Protein AF-0000000066577238 (afdb_homodimer)

Radius of gyration: 17.54 Å; Cα contacts (8 Å, |Δi|>4): 193; chains: 2; bounding box: 34×51×34 Å

Organism: Shigella dysenteriae serotype 1 (strain Sd197) (NCBI:txid300267)

pLDDT: mean 91.65, std 9.96, range [45.59, 98.12]

Secondary structure (DSSP, 8-state):
-HHHHHHHHHHHHHHHHHT--HHHHHHHHTT--HHHHHHHHTS-HHHHHHHHHH----HHHHHHHHHHHTS-GGGGSPPTTTS----/-HHHHHHHHHHHHHHHHHT--HHHHHHHHTT--HHHHHHHHTS-HHHHHHHHHH----HHHHHHHHHHHTS-GGGGSPPTTTS----

Sequence (174 aa):
MIDLENQEREIINLMLSQRISWLAAVRIRHKLSLAEVSKMLGISINSLKQIEKTERFSSNIKSKMAEIYGCPPELLICPSWMTAEHKMIDLENQEREIINLMLSQRISWLAAVRIRHKLSLAEVSKMLGISINSLKQIEKTERFSSNIKSKMAEIYGCPPELLICPSWMTAEHK

Structure (mmCIF, N/CA/C/O backbone):
data_AF-0000000066577238-model_v1
#
loop_
_entity.id
_entity.type
_entity.pdbx_description
1 polymer 'HTH cro/C1-type domain-containing protein'
#
loop_
_atom_site.group_PDB
_atom_site.id
_atom_site.type_symbol
_atom_site.label_atom_id
_atom_site.label_alt_id
_atom_site.label_comp_id
_atom_site.label_asym_id
_atom_site.label_entity_id
_atom_site.label_seq_id
_atom_site.pdbx_PDB_ins_code
_atom_site.Cartn_x
_atom_site.Cartn_y
_atom_site.Cartn_z
_atom_site.occupancy
_atom_site.B_iso_or_equiv
_atom_site.auth_seq_id
_atom_site.auth_comp_id
_atom_site.auth_asym_id
_atom_site.auth_atom_id
_atom_site.pdbx_PDB_model_num
ATOM 1 N N . MET A 1 1 ? 18.016 4.172 11.781 1 46.16 1 MET A N 1
ATOM 2 C CA . MET A 1 1 ? 17.672 3.135 10.805 1 46.16 1 MET A CA 1
ATOM 3 C C . MET A 1 1 ? 16.422 2.379 11.234 1 46.16 1 MET A C 1
ATOM 5 O O . MET A 1 1 ? 15.516 2.156 10.422 1 46.16 1 MET A O 1
ATOM 9 N N . ILE A 1 2 ? 16.344 1.899 12.617 1 57.28 2 ILE A N 1
ATOM 10 C CA . ILE A 1 2 ? 15.336 1.221 13.43 1 57.28 2 ILE A CA 1
ATOM 11 C C . ILE A 1 2 ? 14.062 2.066 13.492 1 57.28 2 ILE A C 1
ATOM 13 O O . ILE A 1 2 ? 12.953 1.542 13.359 1 57.28 2 ILE A O 1
ATOM 17 N N . ASP A 1 3 ? 14.312 3.389 13.219 1 81.75 3 ASP A N 1
ATOM 18 C CA . ASP A 1 3 ? 13.211 4.309 13.5 1 81.75 3 ASP A CA 1
ATOM 19 C C . ASP A 1 3 ? 12.258 4.395 12.312 1 81.75 3 ASP A C 1
ATOM 21 O O . ASP A 1 3 ? 11.039 4.355 12.484 1 81.75 3 ASP A O 1
ATOM 25 N N . LEU A 1 4 ? 12.914 4.184 11.102 1 83.06 4 LEU A N 1
ATOM 26 C CA . LEU A 1 4 ? 12.07 4.336 9.922 1 83.06 4 LEU A CA 1
ATOM 27 C C . LEU A 1 4 ? 11.141 3.143 9.766 1 83.06 4 LEU A C 1
ATOM 29 O O . LEU A 1 4 ? 9.961 3.309 9.43 1 83.06 4 LEU A O 1
ATOM 33 N N . GLU A 1 5 ? 11.688 1.961 10.07 1 85.56 5 GLU A N 1
ATOM 34 C CA . GLU A 1 5 ? 10.875 0.746 9.992 1 85.56 5 GLU A CA 1
ATOM 35 C C . GLU A 1 5 ? 9.727 0.785 10.984 1 85.56 5 GLU A C 1
ATOM 37 O O . GLU A 1 5 ? 8.609 0.362 10.672 1 85.56 5 GLU A O 1
ATOM 42 N N . ASN A 1 6 ? 10.023 1.316 12.195 1 91.44 6 ASN A N 1
ATOM 43 C CA . ASN A 1 6 ? 8.977 1.444 13.203 1 91.44 6 ASN A CA 1
ATOM 44 C C . ASN A 1 6 ? 7.902 2.438 12.781 1 91.44 6 ASN A C 1
ATOM 46 O O . ASN A 1 6 ? 6.715 2.221 13.031 1 91.44 6 ASN A O 1
ATOM 50 N N . GLN A 1 7 ? 8.367 3.461 12.133 1 93 7 GLN A N 1
ATOM 51 C CA . GLN A 1 7 ? 7.406 4.453 11.664 1 93 7 GLN A CA 1
ATOM 52 C C . GLN A 1 7 ? 6.512 3.875 10.57 1 93 7 GLN A C 1
ATOM 54 O O . GLN A 1 7 ? 5.297 4.078 10.578 1 93 7 GLN A O 1
ATOM 59 N N . GLU A 1 8 ? 7.203 3.111 9.664 1 92.94 8 GLU A N 1
ATOM 60 C CA . GLU A 1 8 ? 6.426 2.486 8.594 1 92.94 8 GLU A CA 1
ATOM 61 C C . GLU A 1 8 ? 5.398 1.511 9.156 1 92.94 8 GLU A C 1
ATOM 63 O O . GLU A 1 8 ? 4.266 1.446 8.672 1 92.94 8 GLU A O 1
ATOM 68 N N . ARG A 1 9 ? 5.809 0.842 10.195 1 93.81 9 ARG A N 1
ATOM 69 C CA . ARG A 1 9 ? 4.906 -0.111 10.828 1 93.81 9 ARG A CA 1
ATOM 70 C C . ARG A 1 9 ? 3.711 0.601 11.453 1 93.81 9 ARG A C 1
ATOM 72 O O . ARG A 1 9 ? 2.57 0.152 11.312 1 93.81 9 ARG A O 1
ATOM 79 N N . GLU A 1 10 ? 4 1.608 12.125 1 95 10 GLU A N 1
ATOM 80 C CA . GLU A 1 10 ? 2.928 2.377 12.75 1 95 10 GLU A CA 1
ATOM 81 C C . GLU A 1 10 ? 1.971 2.939 11.703 1 95 10 GLU A C 1
ATOM 83 O O . GLU A 1 10 ? 0.752 2.91 11.891 1 95 10 GLU A O 1
ATOM 88 N N . ILE A 1 11 ? 2.525 3.42 10.664 1 95.62 11 ILE A N 1
ATOM 89 C CA . ILE A 1 11 ? 1.731 4.012 9.594 1 95.62 11 ILE A CA 1
ATOM 90 C C . ILE A 1 11 ? 0.864 2.939 8.938 1 95.62 11 ILE A C 1
ATOM 92 O O . ILE A 1 11 ? -0.336 3.139 8.742 1 95.62 11 ILE A O 1
ATOM 96 N N . ILE A 1 12 ? 1.457 1.835 8.773 1 95.06 12 ILE A N 1
ATOM 97 C CA . ILE A 1 12 ? 0.727 0.748 8.133 1 95.06 12 ILE A CA 1
ATOM 98 C C . ILE A 1 12 ? -0.371 0.241 9.062 1 95.06 12 ILE A C 1
ATOM 100 O O . ILE A 1 12 ? -1.469 -0.097 8.617 1 95.06 12 ILE A O 1
ATOM 104 N N . ASN A 1 13 ? -0.121 0.209 10.336 1 95.12 13 ASN A N 1
ATOM 105 C CA . ASN A 1 13 ? -1.14 -0.176 11.305 1 95.12 13 ASN A CA 1
ATOM 106 C C . ASN A 1 13 ? -2.328 0.78 11.281 1 95.12 13 ASN A C 1
ATOM 108 O O . ASN A 1 13 ? -3.48 0.349 11.375 1 95.12 13 ASN A O 1
ATOM 112 N N . LEU A 1 14 ? -2.053 1.973 11.117 1 95.69 14 LEU A N 1
ATOM 113 C CA . LEU A 1 14 ? -3.104 2.982 11.039 1 95.69 14 LEU A CA 1
ATOM 114 C C . LEU A 1 14 ? -3.898 2.832 9.742 1 95.69 14 LEU A C 1
ATOM 116 O O . LEU A 1 14 ? -5.129 2.93 9.75 1 95.69 14 LEU A O 1
ATOM 120 N N . MET A 1 15 ? -3.158 2.6 8.68 1 94.62 15 MET A N 1
ATOM 121 C CA . MET A 1 15 ? -3.818 2.4 7.391 1 94.62 15 MET A CA 1
ATOM 122 C C . MET A 1 15 ? -4.82 1.253 7.465 1 94.62 15 MET A C 1
ATOM 124 O O . MET A 1 15 ? -5.941 1.37 6.965 1 94.62 15 MET A O 1
ATOM 128 N N . LEU A 1 16 ? -4.422 0.226 8.102 1 93.19 16 LEU A N 1
ATOM 129 C CA . LEU A 1 16 ? -5.25 -0.971 8.195 1 93.19 16 LEU A CA 1
ATOM 130 C C . LEU A 1 16 ? -6.453 -0.732 9.102 1 93.19 16 LEU A C 1
ATOM 132 O O . LEU A 1 16 ? -7.57 -1.14 8.781 1 93.19 16 LEU A O 1
ATOM 136 N N . SER A 1 17 ? -6.238 0.011 10.133 1 94.19 17 SER A N 1
ATOM 137 C CA . SER A 1 17 ? -7.289 0.212 11.125 1 94.19 17 SER A CA 1
ATOM 138 C C . SER A 1 17 ? -8.344 1.188 10.625 1 94.19 17 SER A C 1
ATOM 140 O O . SER A 1 17 ? -9.539 1.009 10.883 1 94.19 17 SER A O 1
ATOM 142 N N . GLN A 1 18 ? -7.965 2.143 9.805 1 95.19 18 GLN A N 1
ATOM 143 C CA . GLN A 1 18 ? -8.883 3.207 9.414 1 95.19 18 GLN A CA 1
ATOM 144 C C . GLN A 1 18 ? -9.117 3.193 7.902 1 95.19 18 GLN A C 1
ATOM 146 O O . GLN A 1 18 ? -9.938 3.959 7.391 1 95.19 18 GLN A O 1
ATOM 151 N N . ARG A 1 19 ? -8.414 2.35 7.238 1 93.69 19 ARG A N 1
ATOM 152 C CA . ARG A 1 19 ? -8.555 2.201 5.793 1 93.69 19 ARG A CA 1
ATOM 153 C C . ARG A 1 19 ? -8.352 3.535 5.082 1 93.69 19 ARG A C 1
ATOM 155 O O . ARG A 1 19 ? -9.203 3.965 4.297 1 93.69 19 ARG A O 1
ATOM 162 N N . ILE A 1 20 ? -7.281 4.125 5.387 1 95.06 20 ILE A N 1
ATOM 163 C CA . ILE A 1 20 ? -6.945 5.434 4.832 1 95.06 20 ILE A CA 1
ATOM 164 C C . ILE A 1 20 ? -5.645 5.332 4.031 1 95.06 20 ILE A C 1
ATOM 166 O O . ILE A 1 20 ? -4.953 4.312 4.086 1 95.06 20 ILE A O 1
ATOM 170 N N . SER A 1 21 ? -5.344 6.348 3.225 1 94.88 21 SER A N 1
ATOM 171 C CA . SER A 1 21 ? -4.141 6.375 2.396 1 94.88 21 SER A CA 1
ATOM 172 C C . SER A 1 21 ? -2.891 6.574 3.242 1 94.88 21 SER A C 1
ATOM 174 O O . SER A 1 21 ? -2.982 6.809 4.449 1 94.88 21 SER A O 1
ATOM 176 N N . TRP A 1 22 ? -1.715 6.438 2.596 1 94.62 22 TRP A N 1
ATOM 177 C CA . TRP A 1 22 ? -0.429 6.586 3.27 1 94.62 22 TRP A CA 1
ATOM 178 C C . TRP A 1 22 ? -0.303 7.965 3.906 1 94.62 22 TRP A C 1
ATOM 180 O O . TRP A 1 22 ? -0.031 8.078 5.102 1 94.62 22 TRP A O 1
ATOM 190 N N . LEU A 1 23 ? -0.593 8.953 3.133 1 96.25 23 LEU A N 1
ATOM 191 C CA . LEU A 1 23 ? -0.419 10.32 3.6 1 96.25 23 LEU A CA 1
ATOM 192 C C . LEU A 1 23 ? -1.395 10.641 4.727 1 96.25 23 LEU A C 1
ATOM 194 O O . LEU A 1 23 ? -1.045 11.352 5.676 1 96.25 23 LEU A O 1
ATOM 198 N N . ALA A 1 24 ? -2.574 10.109 4.566 1 96.81 24 ALA A N 1
ATOM 199 C CA . ALA A 1 24 ? -3.547 10.289 5.641 1 96.81 24 ALA A CA 1
ATOM 200 C C . ALA A 1 24 ? -3.066 9.633 6.934 1 96.81 24 ALA A C 1
ATOM 202 O O . ALA A 1 24 ? -3.197 10.203 8.016 1 96.81 24 ALA A O 1
ATOM 203 N N . ALA A 1 25 ? -2.516 8.516 6.82 1 96.81 25 ALA A N 1
ATOM 204 C CA . ALA A 1 25 ? -1.987 7.793 7.977 1 96.81 25 ALA A CA 1
ATOM 205 C C . ALA A 1 25 ? -0.824 8.547 8.609 1 96.81 25 ALA A C 1
ATOM 207 O O . ALA A 1 25 ? -0.694 8.586 9.836 1 96.81 25 ALA A O 1
ATOM 208 N N . VAL A 1 26 ? -0.005 9.109 7.789 1 96.19 26 VAL A N 1
ATOM 209 C CA . VAL A 1 26 ? 1.104 9.906 8.297 1 96.19 26 VAL A CA 1
ATOM 210 C C . VAL A 1 26 ? 0.563 11.094 9.094 1 96.19 26 VAL A C 1
ATOM 212 O O . VAL A 1 26 ? 1.053 11.391 10.18 1 96.19 26 VAL A O 1
ATOM 215 N N . ARG A 1 27 ? -0.405 11.734 8.562 1 97.12 27 ARG A N 1
ATOM 216 C CA . ARG A 1 27 ? -1.026 12.859 9.242 1 97.12 27 ARG A CA 1
ATOM 217 C C . ARG A 1 27 ? -1.573 12.453 10.609 1 97.12 27 ARG A C 1
ATOM 219 O O . ARG A 1 27 ? -1.308 13.109 11.617 1 97.12 27 ARG A O 1
ATOM 226 N N . ILE A 1 28 ? -2.289 11.391 10.633 1 96.94 28 ILE A N 1
ATOM 227 C CA . ILE A 1 28 ? -2.945 10.906 11.844 1 96.94 28 ILE A CA 1
ATOM 228 C C . ILE A 1 28 ? -1.894 10.477 12.867 1 96.94 28 ILE A C 1
ATOM 230 O O . ILE A 1 28 ? -2.064 10.688 14.07 1 96.94 28 ILE A O 1
ATOM 234 N N . ARG A 1 29 ? -0.835 9.867 12.422 1 95.62 29 ARG A N 1
ATOM 235 C CA . ARG A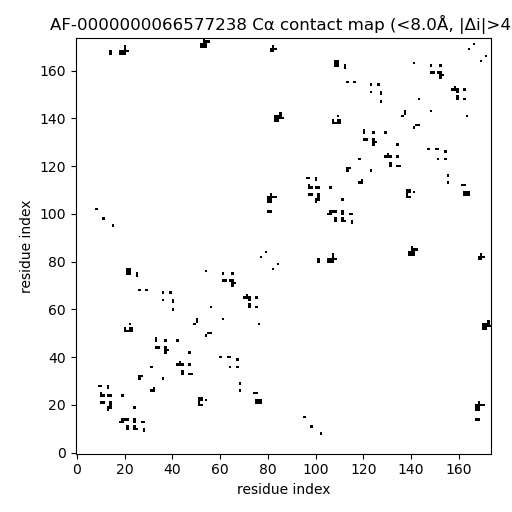 1 29 ? 0.258 9.469 13.305 1 95.62 29 ARG A CA 1
ATOM 236 C C . ARG A 1 29 ? 0.792 10.664 14.086 1 95.62 29 ARG A C 1
ATOM 238 O O . ARG A 1 29 ? 1.219 10.516 15.234 1 95.62 29 ARG A O 1
ATOM 245 N N . HIS A 1 30 ? 0.741 11.805 13.5 1 95.19 30 HIS A N 1
ATOM 246 C CA . HIS A 1 30 ? 1.255 13.016 14.141 1 95.19 30 HIS A CA 1
ATOM 247 C C . HIS A 1 30 ? 0.14 13.789 14.828 1 95.19 30 HIS A C 1
ATOM 249 O O . HIS A 1 30 ? 0.337 14.93 15.242 1 95.19 30 HIS A O 1
ATOM 255 N N . LYS A 1 31 ? -1.072 13.227 14.859 1 96.25 31 LYS A N 1
ATOM 256 C CA . LYS A 1 31 ? -2.223 13.719 15.609 1 96.25 31 LYS A CA 1
ATOM 257 C C . LYS A 1 31 ? -2.699 15.062 15.078 1 96.25 31 LYS A C 1
ATOM 259 O O . LYS A 1 31 ? -3.041 15.961 15.852 1 96.25 31 LYS A O 1
ATOM 264 N N . LEU A 1 32 ? -2.666 15.211 13.828 1 97.31 32 LEU A N 1
ATOM 265 C CA . LEU A 1 32 ? -3.129 16.438 13.18 1 97.31 32 LEU A CA 1
ATOM 266 C C . LEU A 1 32 ? -4.402 16.172 12.383 1 97.31 32 LEU A C 1
ATOM 268 O O . LEU A 1 32 ? -4.574 15.102 11.805 1 97.31 32 LEU A O 1
ATOM 272 N N . SER A 1 33 ? -5.238 17.188 12.422 1 97.62 33 SER A N 1
ATOM 273 C CA . SER A 1 33 ? -6.469 17.094 11.633 1 97.62 33 SER A CA 1
ATOM 274 C C . SER A 1 33 ? -6.289 17.719 10.258 1 97.62 33 SER A C 1
ATOM 276 O O . SER A 1 33 ? -5.309 18.422 10.008 1 97.62 33 SER A O 1
ATOM 278 N N . LEU A 1 34 ? -7.191 17.375 9.352 1 97.69 34 LEU A N 1
ATOM 279 C CA . LEU A 1 34 ? -7.191 17.984 8.031 1 97.69 34 LEU A CA 1
ATOM 280 C C . LEU A 1 34 ? -7.273 19.5 8.141 1 97.69 34 LEU A C 1
ATOM 282 O O . LEU A 1 34 ? -6.582 20.219 7.41 1 97.69 34 LEU A O 1
ATOM 286 N N . ALA A 1 35 ? -8.125 19.922 9.047 1 98.12 35 ALA A N 1
ATOM 287 C CA . ALA A 1 35 ? -8.328 21.359 9.242 1 98.12 35 ALA A CA 1
ATOM 288 C C . ALA A 1 35 ? -7.035 22.047 9.688 1 98.12 35 ALA A C 1
ATOM 290 O O . ALA A 1 35 ? -6.66 23.078 9.148 1 98.12 35 ALA A O 1
ATOM 291 N N . GLU A 1 36 ? -6.352 21.469 10.586 1 98 36 GLU A N 1
ATOM 292 C CA . GLU A 1 36 ? -5.105 22.031 11.109 1 98 36 GLU A CA 1
ATOM 293 C C . GLU A 1 36 ? -4.027 22.078 10.031 1 98 36 GLU A C 1
ATOM 295 O O . GLU A 1 36 ? -3.385 23.109 9.836 1 98 36 GLU A O 1
ATOM 300 N N . VAL A 1 37 ? -3.861 21.031 9.336 1 97.81 37 VAL A N 1
ATOM 301 C CA . VAL A 1 37 ? -2.795 20.922 8.344 1 97.81 37 VAL A CA 1
ATOM 302 C C . VAL A 1 37 ? -3.084 21.875 7.176 1 97.81 37 VAL A C 1
ATOM 304 O O . VAL A 1 37 ? -2.189 22.562 6.695 1 97.81 37 VAL A O 1
ATOM 307 N N . SER A 1 38 ? -4.344 21.797 6.707 1 97.94 38 SER A N 1
ATOM 308 C CA . SER A 1 38 ? -4.695 22.672 5.582 1 97.94 38 SER A CA 1
ATOM 309 C C . SER A 1 38 ? -4.465 24.141 5.918 1 97.94 38 SER A C 1
ATOM 311 O O . SER A 1 38 ? -3.99 24.906 5.078 1 97.94 38 SER A O 1
ATOM 313 N N . LYS A 1 39 ? -4.777 24.547 7.105 1 97.75 39 LYS A N 1
ATOM 314 C CA . LYS A 1 39 ? -4.559 25.906 7.562 1 97.75 39 LYS A CA 1
ATOM 315 C C . LYS A 1 39 ? -3.07 26.25 7.57 1 97.75 39 LYS A C 1
ATOM 317 O O . LYS A 1 39 ? -2.668 27.312 7.082 1 97.75 39 LYS A O 1
ATOM 322 N N . MET A 1 40 ? -2.318 25.375 8.055 1 97 40 MET A N 1
ATOM 323 C CA . MET A 1 40 ? -0.879 25.594 8.156 1 97 40 MET A CA 1
ATOM 324 C C . MET A 1 40 ? -0.243 25.656 6.77 1 97 40 MET A C 1
ATOM 326 O O . MET A 1 40 ? 0.725 26.375 6.555 1 97 40 MET A O 1
ATOM 330 N N . LEU A 1 41 ? -0.727 24.859 5.887 1 96.75 41 LEU A N 1
ATOM 331 C CA . LEU A 1 41 ? -0.211 24.812 4.523 1 96.75 41 LEU A CA 1
ATOM 332 C C . LEU A 1 41 ? -0.717 26 3.705 1 96.75 41 LEU A C 1
ATOM 334 O O . LEU A 1 41 ? -0.151 26.328 2.658 1 96.75 41 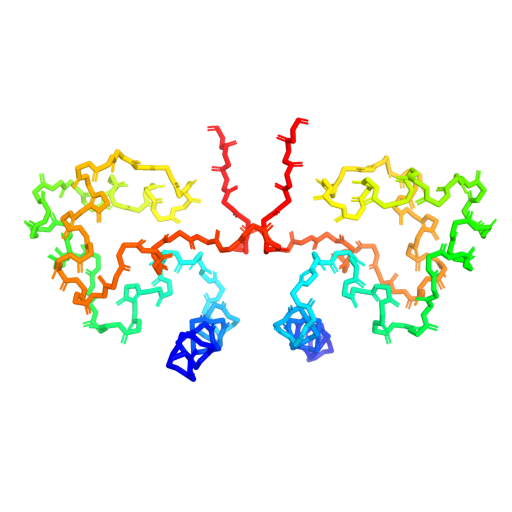LEU A O 1
ATOM 338 N N . GLY A 1 42 ? -1.872 26.484 4.062 1 96.81 42 GLY A N 1
ATOM 339 C CA . GLY A 1 42 ? -2.486 27.578 3.32 1 96.81 42 GLY A CA 1
ATOM 340 C C . GLY A 1 42 ? -3.309 27.109 2.135 1 96.81 42 GLY A C 1
ATOM 341 O O . GLY A 1 42 ? -3.344 27.766 1.095 1 96.81 42 GLY A O 1
ATOM 342 N N . ILE A 1 43 ? -3.824 25.938 2.223 1 97 43 ILE A N 1
ATOM 343 C CA . ILE A 1 43 ? -4.66 25.391 1.159 1 97 43 ILE A CA 1
ATOM 344 C C . ILE A 1 43 ? -6.008 24.953 1.731 1 97 43 ILE A C 1
ATOM 346 O O . ILE A 1 43 ? -6.203 24.969 2.949 1 97 43 ILE A O 1
ATOM 350 N N . SER A 1 44 ? -6.934 24.625 0.839 1 98 44 SER A N 1
ATOM 351 C CA . SER A 1 44 ? -8.25 24.188 1.281 1 98 44 SER A CA 1
ATOM 352 C C . SER A 1 44 ? -8.219 22.766 1.807 1 98 44 SER A C 1
ATOM 354 O O . SER A 1 44 ? -7.352 21.969 1.415 1 98 44 SER A O 1
ATOM 356 N N . ILE A 1 45 ? -9.195 22.469 2.664 1 97.75 45 ILE A N 1
ATOM 357 C CA . ILE A 1 45 ? -9.344 21.109 3.184 1 97.75 45 ILE A CA 1
ATOM 358 C C . ILE A 1 45 ? -9.531 20.141 2.027 1 97.75 45 ILE A C 1
ATOM 360 O O . ILE A 1 45 ? -8.969 19.047 2.031 1 97.75 45 ILE A O 1
ATOM 364 N N . ASN A 1 46 ? -10.281 20.516 1.039 1 97.69 46 ASN A N 1
ATOM 365 C CA . ASN A 1 46 ? -10.531 19.672 -0.119 1 97.69 46 ASN A CA 1
ATOM 366 C C . ASN A 1 46 ? -9.25 19.406 -0.907 1 97.69 46 ASN A C 1
ATOM 368 O O . ASN A 1 46 ? -9.023 18.281 -1.375 1 97.69 46 ASN A O 1
ATOM 372 N N . SER A 1 47 ? -8.414 20.375 -1.076 1 97 47 SER A N 1
ATOM 373 C CA . SER A 1 47 ? -7.133 20.219 -1.763 1 97 47 SER A CA 1
ATOM 374 C C . SER A 1 47 ? -6.234 19.234 -1.034 1 97 47 SER A C 1
ATOM 376 O O . SER A 1 47 ? -5.602 18.375 -1.664 1 97 47 SER A O 1
ATOM 378 N N . LEU A 1 48 ? -6.25 19.391 0.296 1 97.38 48 LEU A N 1
ATOM 379 C CA . LEU A 1 48 ? -5.445 18.469 1.093 1 97.38 48 LEU A CA 1
ATOM 380 C C . LEU A 1 48 ? -5.98 17.047 0.984 1 97.38 48 LEU A C 1
ATOM 382 O O . LEU A 1 48 ? -5.203 16.094 0.877 1 97.38 48 LEU A O 1
ATOM 386 N N . LYS A 1 49 ? -7.242 16.938 1.007 1 96.75 49 LYS A N 1
ATOM 387 C CA . LYS A 1 49 ? -7.863 15.625 0.848 1 96.75 49 LYS A CA 1
ATOM 388 C C . LYS A 1 49 ? -7.434 14.969 -0.461 1 96.75 49 LYS A C 1
ATOM 390 O O . LYS A 1 49 ? -7.113 13.781 -0.489 1 96.75 49 LYS A O 1
ATOM 395 N N . GLN A 1 50 ? -7.43 15.711 -1.467 1 96 50 GLN A N 1
ATOM 396 C CA . GLN A 1 50 ? -7.035 15.211 -2.781 1 96 50 GLN A CA 1
ATOM 397 C C . GLN A 1 50 ? -5.57 14.789 -2.793 1 96 50 GLN A C 1
ATOM 399 O O . GLN A 1 50 ? -5.223 13.75 -3.355 1 96 50 GLN A O 1
ATOM 404 N N . ILE A 1 51 ? -4.789 15.586 -2.184 1 95.25 51 ILE A N 1
ATOM 405 C CA . ILE A 1 51 ? -3.365 15.281 -2.096 1 95.25 51 ILE A CA 1
ATOM 406 C C . ILE A 1 51 ? -3.166 13.945 -1.372 1 95.25 51 ILE A C 1
ATOM 408 O O . ILE A 1 51 ? -2.391 13.102 -1.82 1 95.25 51 ILE A O 1
ATOM 412 N N . GLU A 1 52 ? -3.896 13.789 -0.298 1 95.12 52 GLU A N 1
ATOM 413 C CA . GLU A 1 52 ? -3.742 12.57 0.485 1 95.12 52 GLU A CA 1
ATOM 414 C C . GLU A 1 52 ? -4.242 11.352 -0.288 1 95.12 52 GLU A C 1
ATOM 416 O O . GLU A 1 52 ? -3.701 10.25 -0.146 1 95.12 52 GLU A O 1
ATOM 421 N N . LYS A 1 53 ? -5.188 11.586 -1.152 1 92.44 53 LYS A N 1
ATOM 422 C CA . LYS A 1 53 ? -5.789 10.492 -1.916 1 92.44 53 LYS A CA 1
ATOM 423 C C . LYS A 1 53 ? -4.926 10.125 -3.117 1 92.44 53 LYS A C 1
ATOM 425 O O . LYS A 1 53 ? -4.789 8.945 -3.449 1 92.44 53 LYS A O 1
ATOM 430 N N . THR A 1 54 ? -4.297 11.117 -3.742 1 90.69 54 THR A N 1
ATOM 431 C CA . THR A 1 54 ? -3.59 10.891 -4.996 1 90.69 54 THR A CA 1
ATOM 432 C C . THR A 1 54 ? -2.088 10.766 -4.754 1 90.69 54 THR A C 1
ATOM 434 O O . THR A 1 54 ? -1.351 10.289 -5.617 1 90.69 54 THR A O 1
ATOM 437 N N . GLU A 1 55 ? -1.735 11.242 -3.625 1 88.69 55 GLU A N 1
ATOM 438 C CA . GLU A 1 55 ? -0.317 11.305 -3.285 1 88.69 55 GLU A CA 1
ATOM 439 C C . GLU A 1 55 ? 0.464 12.109 -4.316 1 88.69 55 GLU A C 1
ATOM 441 O O . GLU A 1 55 ? 1.62 11.797 -4.609 1 88.69 55 GLU A O 1
ATOM 446 N N . ARG A 1 56 ? -0.246 12.984 -4.871 1 88.81 56 ARG A N 1
ATOM 447 C CA . ARG A 1 56 ? 0.381 13.906 -5.809 1 88.81 56 ARG A CA 1
ATOM 448 C C . ARG A 1 56 ? 0.523 15.297 -5.195 1 88.81 56 ARG A C 1
ATOM 450 O O . ARG A 1 56 ? -0.469 15.906 -4.793 1 88.81 56 ARG A O 1
ATOM 457 N N . PHE A 1 57 ? 1.702 15.766 -5.059 1 92.12 57 PHE A N 1
ATOM 458 C CA . PHE A 1 57 ? 1.932 17.094 -4.504 1 92.12 57 PHE A CA 1
ATOM 459 C C . PHE A 1 57 ? 3.289 17.625 -4.938 1 92.12 57 PHE A C 1
ATOM 461 O O . PHE A 1 57 ? 4.172 16.859 -5.328 1 92.12 57 PHE A O 1
ATOM 468 N N . SER A 1 58 ? 3.371 18.875 -5.047 1 93.31 58 SER A N 1
ATOM 469 C CA . SER A 1 58 ? 4.605 19.547 -5.457 1 93.31 58 SER A CA 1
ATOM 470 C C . SER A 1 58 ? 5.684 19.422 -4.387 1 93.31 58 SER A C 1
ATOM 472 O O . SER A 1 58 ? 5.387 19.109 -3.23 1 93.31 58 SER A O 1
ATOM 474 N N . SER A 1 59 ? 6.914 19.609 -4.824 1 94.31 59 SER A N 1
ATOM 475 C CA . SER A 1 59 ? 8.039 19.562 -3.896 1 94.31 59 SER A CA 1
ATOM 476 C C . SER A 1 59 ? 7.867 20.578 -2.766 1 94.31 59 SER A C 1
ATOM 478 O O . SER A 1 59 ? 8.234 20.297 -1.622 1 94.31 59 SER A O 1
ATOM 480 N N . ASN A 1 60 ? 7.293 21.672 -3.111 1 94.56 60 ASN A N 1
ATOM 481 C CA . ASN A 1 60 ? 7.062 22.703 -2.111 1 94.56 60 ASN A CA 1
ATOM 482 C C . ASN A 1 60 ? 6.078 22.25 -1.042 1 94.56 60 ASN A C 1
ATOM 484 O O . ASN A 1 60 ? 6.348 22.375 0.154 1 94.56 60 ASN A O 1
ATOM 488 N N . ILE A 1 61 ? 4.988 21.688 -1.472 1 95.38 61 ILE A N 1
ATOM 489 C CA . ILE A 1 61 ? 3.979 21.203 -0.542 1 95.38 61 ILE A CA 1
ATOM 490 C C . ILE A 1 61 ? 4.566 20.062 0.302 1 95.38 61 ILE A C 1
ATOM 492 O O . ILE A 1 61 ? 4.328 20 1.51 1 95.38 61 ILE A O 1
ATOM 496 N N . LYS A 1 62 ? 5.336 19.25 -0.385 1 95.06 62 LYS A N 1
ATOM 497 C CA . LYS A 1 62 ? 5.984 18.141 0.315 1 95.06 62 LYS A CA 1
ATOM 498 C C . LYS A 1 62 ? 6.875 18.656 1.445 1 95.06 62 LYS A C 1
ATOM 500 O O . LYS A 1 62 ? 6.812 18.156 2.568 1 95.06 62 LYS A O 1
ATOM 505 N N . SER A 1 63 ? 7.676 19.641 1.131 1 96 63 SER A N 1
ATOM 506 C CA . SER A 1 63 ? 8.586 20.219 2.113 1 96 63 SER A CA 1
ATOM 507 C C . SER A 1 63 ? 7.828 20.844 3.275 1 96 63 SER A C 1
ATOM 509 O O . SER A 1 63 ? 8.195 20.656 4.438 1 96 63 SER A O 1
ATOM 511 N N . LYS A 1 64 ? 6.824 21.531 2.961 1 96.81 64 LYS A N 1
ATOM 512 C CA . LYS A 1 64 ? 6.016 22.172 3.992 1 96.81 64 LYS A CA 1
ATOM 513 C C . LYS A 1 64 ? 5.328 21.141 4.879 1 96.81 64 LYS A C 1
ATOM 515 O O . LYS A 1 64 ? 5.285 21.281 6.102 1 96.81 64 LYS A O 1
ATOM 520 N N . MET A 1 65 ? 4.816 20.125 4.273 1 96.75 65 MET A N 1
ATOM 521 C CA . MET A 1 65 ? 4.164 19.062 5.027 1 96.75 65 MET A CA 1
ATOM 522 C C . MET A 1 65 ? 5.148 18.391 5.977 1 96.75 65 MET A C 1
ATOM 524 O O . MET A 1 65 ? 4.809 18.109 7.129 1 96.75 65 MET A O 1
ATOM 528 N N . ALA A 1 66 ? 6.297 18.125 5.434 1 96.25 66 ALA A N 1
ATOM 529 C CA . ALA A 1 66 ? 7.336 17.5 6.246 1 96.25 66 ALA A CA 1
ATOM 530 C C . ALA A 1 66 ? 7.66 18.344 7.473 1 96.25 66 ALA A C 1
ATOM 532 O O . ALA A 1 66 ? 7.832 17.812 8.578 1 96.25 66 ALA A O 1
ATOM 533 N N . GLU A 1 67 ? 7.719 19.609 7.273 1 96.19 67 GLU A N 1
ATOM 534 C CA . GLU A 1 67 ? 7.988 20.531 8.367 1 96.19 67 GLU A CA 1
ATOM 535 C C . GLU A 1 67 ? 6.855 20.531 9.391 1 96.19 67 GLU A C 1
ATOM 537 O O . GLU A 1 67 ? 7.102 20.5 10.594 1 96.19 67 GLU A O 1
ATOM 542 N N . ILE A 1 68 ? 5.684 20.5 8.93 1 96.44 68 ILE A N 1
ATOM 543 C CA . ILE A 1 68 ? 4.508 20.531 9.789 1 96.44 68 ILE A CA 1
ATOM 544 C C . ILE A 1 68 ? 4.453 19.25 10.633 1 96.44 68 ILE A C 1
ATOM 546 O O . ILE A 1 68 ? 4.172 19.312 11.836 1 96.44 68 ILE A O 1
ATOM 550 N N . TYR A 1 69 ? 4.77 18.125 10.023 1 95.62 69 TYR A N 1
ATOM 551 C CA . TYR A 1 69 ? 4.664 16.844 10.703 1 95.62 69 TYR A CA 1
ATOM 552 C C . TYR A 1 69 ? 5.926 16.547 11.508 1 95.62 69 TYR A C 1
ATOM 554 O O . TYR A 1 69 ? 5.945 15.625 12.328 1 95.62 69 TYR A O 1
ATOM 562 N N . GLY A 1 70 ? 6.957 17.25 11.203 1 92.75 70 GLY A N 1
ATOM 563 C CA . GLY A 1 70 ? 8.219 16.984 11.883 1 92.75 70 GLY A CA 1
ATOM 564 C C . GLY A 1 70 ? 8.867 15.688 11.461 1 92.75 70 GLY A C 1
A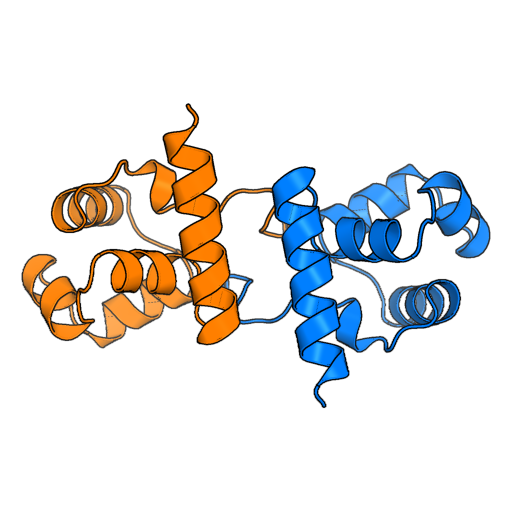TOM 565 O O . GLY A 1 70 ? 9.414 14.961 12.289 1 92.75 70 GLY A O 1
ATOM 566 N N . CYS A 1 71 ? 8.688 15.352 10.32 1 91.88 71 CYS A N 1
ATOM 567 C CA . CYS A 1 71 ? 9.227 14.102 9.797 1 91.88 71 CYS A CA 1
ATOM 568 C C . CYS A 1 71 ? 10.055 14.344 8.539 1 91.88 71 CYS A C 1
ATOM 570 O O . CYS A 1 71 ? 9.984 15.422 7.941 1 91.88 71 CYS A O 1
ATOM 572 N N . PRO A 1 72 ? 10.883 13.43 8.266 1 92.06 72 PRO A N 1
ATOM 573 C CA . PRO A 1 72 ? 11.594 13.555 6.996 1 92.06 72 PRO A CA 1
ATOM 574 C C . PRO A 1 72 ? 10.664 13.461 5.785 1 92.06 72 PRO A C 1
ATOM 576 O O . PRO A 1 72 ? 9.695 12.695 5.805 1 92.06 72 PRO A O 1
ATOM 579 N N . PRO A 1 73 ? 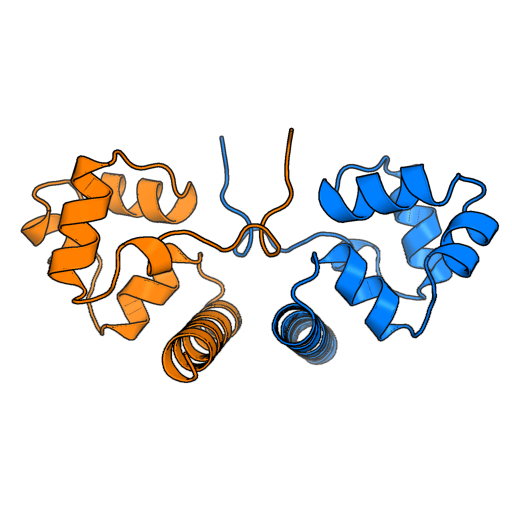10.953 14.25 4.746 1 92.62 73 PRO A N 1
ATOM 580 C CA . PRO A 1 73 ? 10.109 14.227 3.547 1 92.62 73 PRO A CA 1
ATOM 581 C C . PRO A 1 73 ? 9.953 12.828 2.959 1 92.62 73 PRO A C 1
ATOM 583 O O . PRO A 1 73 ? 8.945 12.523 2.322 1 92.62 73 PRO A O 1
ATOM 586 N N . GLU A 1 74 ? 10.898 12.031 3.188 1 90.25 74 GLU A N 1
ATOM 587 C CA . GLU A 1 74 ? 10.875 10.672 2.654 1 90.25 74 GLU A CA 1
ATOM 588 C C . GLU A 1 74 ? 9.711 9.867 3.227 1 90.25 74 GLU A C 1
ATOM 590 O O . GLU A 1 74 ? 9.195 8.961 2.574 1 90.25 74 GLU A O 1
ATOM 595 N N . LEU A 1 75 ? 9.242 10.234 4.383 1 92.56 75 LEU A N 1
ATOM 596 C CA . LEU A 1 75 ? 8.156 9.523 5.051 1 92.56 75 LEU A CA 1
ATOM 597 C C . LEU A 1 75 ? 6.82 9.812 4.379 1 92.56 75 LEU A C 1
ATOM 599 O O . LEU A 1 75 ? 5.871 9.039 4.508 1 92.56 75 LEU A O 1
ATOM 603 N N . LEU A 1 76 ? 6.789 10.906 3.674 1 93.88 76 LEU A N 1
ATOM 604 C CA . LEU A 1 76 ? 5.539 11.328 3.045 1 93.88 76 LEU A CA 1
ATOM 605 C C . LEU A 1 76 ? 5.301 10.57 1.745 1 93.88 76 LEU A C 1
ATOM 607 O O . LEU A 1 76 ? 4.203 10.617 1.188 1 93.88 76 LEU A O 1
ATOM 611 N N . ILE A 1 77 ? 6.379 9.992 1.37 1 90.56 77 ILE A N 1
ATOM 612 C CA . ILE A 1 77 ? 6.289 9.242 0.123 1 90.56 77 ILE A CA 1
ATOM 613 C C . ILE A 1 77 ? 6.035 7.766 0.425 1 90.56 77 ILE A C 1
ATOM 615 O O . ILE A 1 77 ? 6.812 7.129 1.142 1 90.56 77 ILE A O 1
ATOM 619 N N . CYS A 1 78 ? 4.934 7.301 -0.133 1 90.5 78 CYS A N 1
ATOM 620 C CA . CYS A 1 78 ? 4.664 5.875 0.018 1 90.5 78 CYS A CA 1
ATOM 621 C C . CYS A 1 78 ? 5.762 5.043 -0.64 1 90.5 78 CYS A C 1
ATOM 623 O O . CYS A 1 78 ? 6.148 5.309 -1.779 1 90.5 78 CYS A O 1
ATOM 625 N N . PRO A 1 79 ? 6.258 4.062 0.083 1 88.44 79 PRO A N 1
ATOM 626 C CA . PRO A 1 79 ? 7.316 3.225 -0.486 1 88.44 79 PRO A CA 1
ATOM 627 C C . PRO A 1 79 ? 6.895 2.545 -1.787 1 88.44 79 PRO A C 1
ATOM 629 O O . PRO A 1 79 ? 5.73 2.168 -1.941 1 88.44 79 PRO A O 1
ATOM 632 N N . SER A 1 80 ? 7.852 2.355 -2.662 1 84.94 80 SER A N 1
ATOM 633 C CA . SER A 1 80 ? 7.605 1.841 -4.004 1 84.94 80 SER A CA 1
ATOM 634 C C . SER A 1 80 ? 7.062 0.415 -3.959 1 84.94 80 SER A C 1
ATOM 636 O O . SER A 1 80 ? 6.32 -0.002 -4.852 1 84.94 80 SER A O 1
ATOM 638 N N . TRP A 1 81 ? 7.504 -0.328 -3.006 1 84.62 81 TRP A N 1
ATOM 639 C CA . TRP A 1 81 ? 7.074 -1.72 -2.939 1 84.62 81 TRP A CA 1
ATOM 640 C C . TRP A 1 81 ? 5.594 -1.814 -2.58 1 84.62 81 TRP A C 1
ATOM 642 O O . TRP A 1 81 ? 4.961 -2.848 -2.803 1 84.62 81 TRP A O 1
ATOM 652 N N . MET A 1 82 ? 5.078 -0.74 -1.962 1 86.38 82 MET A N 1
ATOM 653 C CA . MET A 1 82 ? 3.67 -0.726 -1.579 1 86.38 82 MET A CA 1
ATOM 654 C C . MET A 1 82 ? 2.793 -0.279 -2.744 1 86.38 82 MET A C 1
ATOM 656 O O . MET A 1 82 ? 1.611 -0.619 -2.803 1 86.38 82 MET A O 1
ATOM 660 N N . THR A 1 83 ? 3.436 0.427 -3.615 1 80.75 83 THR A N 1
ATOM 661 C CA . THR A 1 83 ? 2.689 0.971 -4.742 1 80.75 83 THR A CA 1
ATOM 662 C C . THR A 1 83 ? 3.018 0.211 -6.027 1 80.75 83 THR A C 1
ATOM 664 O O . THR A 1 83 ? 4.164 -0.189 -6.238 1 80.75 83 THR A O 1
ATOM 667 N N .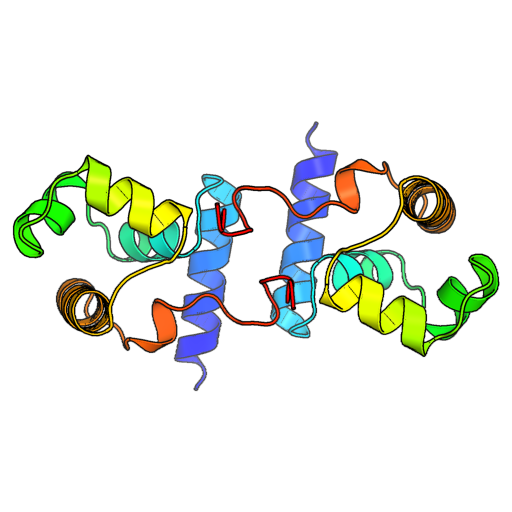 ALA A 1 84 ? 1.952 -0.154 -6.734 1 79.69 84 ALA A N 1
ATOM 668 C CA . ALA A 1 84 ? 2.174 -0.815 -8.023 1 79.69 84 ALA A CA 1
ATOM 669 C C . ALA A 1 84 ? 2.715 0.167 -9.055 1 79.69 84 ALA A C 1
ATOM 671 O O . ALA A 1 84 ? 2.303 1.328 -9.094 1 79.69 84 ALA A O 1
ATOM 672 N N . GLU A 1 85 ? 3.783 -0.19 -9.68 1 71.44 85 GLU A N 1
ATOM 673 C CA . GLU A 1 85 ? 4.375 0.63 -10.734 1 71.44 85 GLU A CA 1
ATOM 674 C C . GLU A 1 85 ? 3.537 0.584 -12.008 1 71.44 85 GLU A C 1
ATOM 676 O O . GLU A 1 85 ? 3.227 -0.495 -12.516 1 71.44 85 GLU A O 1
ATOM 681 N N . HIS A 1 86 ? 2.535 1.448 -12.008 1 59.88 86 HIS A N 1
ATOM 682 C CA . HIS A 1 86 ? 1.828 1.482 -13.281 1 59.88 86 HIS A CA 1
ATOM 683 C C . HIS A 1 86 ? 2.693 2.1 -14.375 1 59.88 86 HIS A C 1
ATOM 685 O O . HIS A 1 86 ? 3.002 3.293 -14.328 1 59.88 86 HIS A O 1
ATOM 691 N N . LYS A 1 87 ? 3.818 1.47 -14.57 1 45.72 87 LYS A N 1
ATOM 692 C CA . LYS A 1 87 ? 4.508 2.045 -15.727 1 45.72 87 LYS A CA 1
ATOM 693 C C . LYS A 1 87 ? 3.684 1.883 -17 1 45.72 87 LYS A C 1
ATOM 695 O O . LYS A 1 87 ? 3.068 0.838 -17.219 1 45.72 87 LYS A O 1
ATOM 700 N N . MET B 1 1 ? -16.203 -12.492 7.434 1 46.12 1 MET B N 1
ATOM 701 C CA . MET B 1 1 ? -15.938 -11.055 7.477 1 46.12 1 MET B CA 1
ATOM 702 C C . MET B 1 1 ? -14.586 -10.766 8.125 1 46.12 1 MET B C 1
ATOM 704 O O . MET B 1 1 ? -13.797 -9.977 7.609 1 46.12 1 MET B O 1
ATOM 708 N N . ILE B 1 2 ? -14.281 -11.43 9.391 1 57.22 2 ILE B N 1
ATOM 709 C CA . ILE B 1 2 ? -13.133 -11.484 10.289 1 57.22 2 ILE B CA 1
ATOM 710 C C . ILE B 1 2 ? -11.922 -12.047 9.547 1 57.22 2 ILE B C 1
ATOM 712 O O . ILE B 1 2 ? -10.812 -11.531 9.68 1 57.22 2 ILE B O 1
ATOM 716 N N . ASP B 1 3 ? -12.289 -12.773 8.438 1 81.62 3 ASP B N 1
ATOM 717 C CA . ASP B 1 3 ? -11.227 -13.547 7.812 1 81.62 3 ASP B CA 1
ATOM 718 C C . ASP B 1 3 ? -10.445 -12.703 6.809 1 81.62 3 ASP B C 1
ATOM 720 O O . ASP B 1 3 ? -9.211 -12.734 6.789 1 81.62 3 ASP B O 1
ATOM 724 N N . LEU B 1 4 ? -11.234 -11.734 6.23 1 83 4 LEU B N 1
ATOM 725 C CA . LEU B 1 4 ? -10.57 -10.945 5.203 1 83 4 LEU B CA 1
ATOM 726 C C . LEU B 1 4 ? -9.594 -9.945 5.828 1 83 4 LEU B C 1
ATOM 728 O O . LEU B 1 4 ? -8.492 -9.75 5.324 1 83 4 LEU B O 1
ATOM 732 N N . GLU B 1 5 ? -10.023 -9.391 6.977 1 85.5 5 GLU B N 1
ATOM 733 C CA . GLU B 1 5 ? -9.172 -8.445 7.688 1 85.5 5 GLU B CA 1
ATOM 734 C C . GLU B 1 5 ? -7.891 -9.125 8.172 1 85.5 5 GLU B C 1
ATOM 736 O O . GLU B 1 5 ? -6.809 -8.531 8.109 1 85.5 5 GLU B O 1
ATOM 741 N N . ASN B 1 6 ? -8.039 -10.375 8.641 1 91.38 6 ASN B N 1
ATOM 742 C CA . ASN B 1 6 ? -6.875 -11.125 9.086 1 91.38 6 ASN B CA 1
ATOM 743 C C . ASN B 1 6 ? -5.93 -11.438 7.934 1 91.38 6 ASN B C 1
ATOM 745 O O . ASN B 1 6 ? -4.707 -11.398 8.094 1 91.38 6 ASN B O 1
ATOM 749 N N . GLN B 1 7 ? -6.531 -11.711 6.816 1 93 7 GLN B N 1
ATOM 750 C CA . GLN B 1 7 ? -5.711 -11.992 5.645 1 93 7 GLN B CA 1
ATOM 751 C C . GLN B 1 7 ? -4.945 -10.75 5.195 1 93 7 GLN B C 1
ATOM 753 O O . GLN B 1 7 ? -3.756 -10.828 4.883 1 93 7 GLN B O 1
ATOM 758 N N . GLU B 1 8 ? -5.711 -9.609 5.238 1 92.94 8 GLU B N 1
ATOM 759 C CA . GLU B 1 8 ? -5.059 -8.359 4.859 1 92.94 8 GLU B CA 1
ATOM 760 C C . GLU B 1 8 ? -3.902 -8.039 5.801 1 92.94 8 GLU B C 1
ATOM 762 O O . GLU B 1 8 ? -2.848 -7.574 5.363 1 92.94 8 GLU B O 1
ATOM 767 N N . ARG B 1 9 ? -4.125 -8.352 7.043 1 93.75 9 ARG B N 1
ATOM 768 C CA . ARG B 1 9 ? -3.09 -8.102 8.039 1 93.75 9 ARG B CA 1
ATOM 769 C C . ARG B 1 9 ? -1.864 -8.969 7.785 1 93.75 9 ARG B C 1
ATOM 771 O O . ARG B 1 9 ? -0.73 -8.492 7.859 1 93.75 9 ARG B O 1
ATOM 778 N N . GLU B 1 10 ? -2.121 -10.156 7.547 1 95 10 GLU B N 1
ATOM 779 C CA . GLU B 1 10 ? -1.021 -11.078 7.266 1 95 10 GLU B CA 1
ATOM 780 C C . GLU B 1 10 ? -0.252 -10.648 6.016 1 95 10 GLU B C 1
ATOM 782 O O . GLU B 1 10 ? 0.98 -10.695 5.996 1 95 10 GLU B O 1
ATOM 787 N N . ILE B 1 11 ? -0.963 -10.258 5.043 1 95.62 11 ILE B N 1
ATOM 788 C CA . ILE B 1 11 ? -0.36 -9.844 3.783 1 95.62 11 ILE B CA 1
ATOM 789 C C . ILE B 1 11 ? 0.471 -8.578 4 1 95.62 11 ILE B C 1
ATOM 791 O O . ILE B 1 11 ? 1.617 -8.5 3.553 1 95.62 11 ILE B O 1
ATOM 795 N N . ILE B 1 12 ? -0.08 -7.734 4.781 1 95.06 12 ILE B N 1
ATOM 796 C CA . ILE B 1 12 ? 0.62 -6.48 5.035 1 95.06 12 ILE B CA 1
ATOM 797 C C . ILE B 1 12 ? 1.866 -6.746 5.875 1 95.06 12 ILE B C 1
ATOM 799 O O . ILE B 1 12 ? 2.908 -6.121 5.668 1 95.06 12 ILE B O 1
ATOM 803 N N . ASN B 1 13 ? 1.804 -7.668 6.785 1 95.06 13 ASN B N 1
ATOM 804 C CA . ASN B 1 13 ? 2.969 -8.047 7.574 1 95.06 13 ASN B CA 1
ATOM 805 C C . ASN B 1 13 ? 4.082 -8.609 6.699 1 95.06 13 ASN B C 1
ATOM 807 O O . ASN B 1 13 ? 5.258 -8.312 6.914 1 95.06 13 ASN B O 1
ATOM 811 N N . LEU B 1 14 ? 3.711 -9.328 5.758 1 95.69 14 LEU B N 1
ATOM 812 C CA . LEU B 1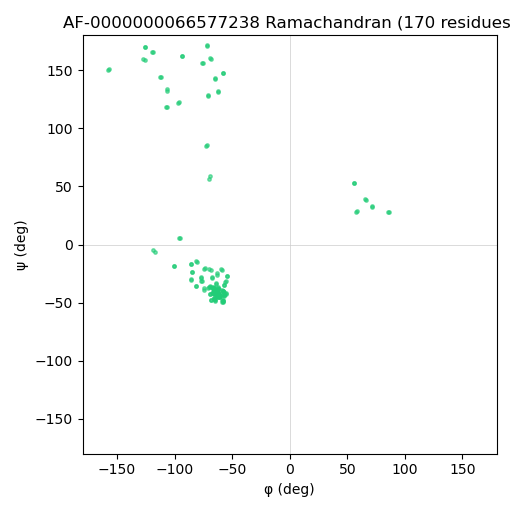 14 ? 4.676 -9.898 4.82 1 95.69 14 LEU B CA 1
ATOM 813 C C . LEU B 1 14 ? 5.293 -8.805 3.951 1 95.69 14 LEU B C 1
ATOM 815 O O . LEU B 1 14 ? 6.504 -8.805 3.713 1 95.69 14 LEU B O 1
ATOM 819 N N . MET B 1 15 ? 4.43 -7.918 3.51 1 94.56 15 MET B N 1
ATOM 820 C CA . MET B 1 15 ? 4.914 -6.809 2.697 1 94.56 15 MET B CA 1
ATOM 821 C C . MET B 1 15 ? 5.984 -6.016 3.443 1 94.56 15 MET B C 1
ATOM 823 O O . MET B 1 15 ? 7.02 -5.668 2.867 1 94.56 15 MET B O 1
ATOM 827 N N . LEU B 1 16 ? 5.727 -5.789 4.676 1 93.12 16 LEU B N 1
ATOM 828 C CA . LEU B 1 16 ? 6.629 -4.984 5.492 1 93.12 16 LEU B CA 1
ATOM 829 C C . LEU B 1 16 ? 7.93 -5.73 5.766 1 93.12 16 LEU B C 1
ATOM 831 O O . LEU B 1 16 ? 9.016 -5.148 5.688 1 93.12 16 LEU B O 1
ATOM 835 N N . SER B 1 17 ? 7.824 -7.02 5.949 1 94.25 17 SER B N 1
ATOM 836 C CA . SER B 1 17 ? 8.992 -7.812 6.328 1 94.25 17 SER B CA 1
ATOM 837 C C . SER B 1 17 ? 9.906 -8.055 5.133 1 94.25 17 SER B C 1
ATOM 839 O O . SER B 1 17 ? 11.133 -8.055 5.27 1 94.25 17 SER B O 1
ATOM 841 N N . GLN B 1 18 ? 9.359 -8.141 3.951 1 95.12 18 GLN B N 1
ATOM 842 C CA . GLN B 1 18 ? 10.141 -8.523 2.783 1 95.12 18 GLN B CA 1
ATOM 843 C C . GLN B 1 18 ? 10.18 -7.406 1.748 1 95.12 18 GLN B C 1
ATOM 845 O O . GLN B 1 18 ? 10.883 -7.504 0.745 1 95.12 18 GLN B O 1
ATOM 850 N N . ARG B 1 19 ? 9.43 -6.383 2 1 93.75 19 ARG B N 1
ATOM 851 C CA . ARG B 1 19 ? 9.383 -5.223 1.113 1 93.75 19 ARG B CA 1
ATOM 852 C C . ARG B 1 19 ? 9.008 -5.637 -0.306 1 93.75 19 ARG B C 1
ATOM 854 O O . ARG B 1 19 ? 9.711 -5.312 -1.261 1 93.75 19 ARG B O 1
ATOM 861 N N . ILE B 1 20 ? 7.949 -6.332 -0.382 1 95 20 ILE B N 1
ATOM 862 C CA . ILE B 1 20 ? 7.465 -6.848 -1.658 1 95 20 ILE B CA 1
ATOM 863 C C . ILE B 1 20 ? 6.078 -6.285 -1.948 1 95 20 ILE B C 1
ATOM 865 O O . ILE B 1 20 ? 5.453 -5.672 -1.077 1 95 20 ILE B O 1
ATOM 869 N N . SER B 1 21 ? 5.605 -6.414 -3.184 1 94.94 21 SER B N 1
ATOM 870 C CA . SER B 1 21 ? 4.301 -5.906 -3.6 1 94.94 21 SER B CA 1
ATOM 871 C C . SER B 1 21 ? 3.168 -6.734 -3.002 1 94.94 21 SER B C 1
ATOM 873 O O . SER B 1 21 ? 3.412 -7.766 -2.373 1 94.94 21 SER B O 1
ATOM 875 N N . TRP B 1 22 ? 1.925 -6.238 -3.174 1 94.62 22 TRP B N 1
ATOM 876 C CA . TRP B 1 22 ? 0.737 -6.906 -2.65 1 94.62 22 TRP B CA 1
ATOM 877 C C . TRP B 1 22 ? 0.621 -8.32 -3.203 1 94.62 22 TRP B C 1
ATOM 879 O O . TRP B 1 22 ? 0.51 -9.289 -2.441 1 94.62 22 TRP B O 1
ATOM 889 N N . LEU B 1 23 ? 0.737 -8.43 -4.48 1 96.25 23 LEU B N 1
ATOM 890 C CA . LEU B 1 23 ? 0.55 -9.719 -5.137 1 96.25 23 LEU B CA 1
ATOM 891 C C . LEU B 1 23 ? 1.653 -10.695 -4.738 1 96.25 23 LEU B C 1
ATOM 893 O O . LEU B 1 23 ? 1.398 -11.891 -4.566 1 96.25 23 LEU B O 1
ATOM 897 N N . ALA B 1 24 ? 2.826 -10.141 -4.629 1 96.81 24 ALA B N 1
ATOM 898 C CA . ALA B 1 24 ? 3.924 -10.992 -4.168 1 96.81 24 ALA B CA 1
ATOM 899 C C . ALA B 1 24 ? 3.668 -11.5 -2.75 1 96.81 24 ALA B C 1
ATOM 901 O O . ALA B 1 24 ? 3.914 -12.664 -2.449 1 96.81 24 ALA B O 1
ATOM 902 N N . ALA B 1 25 ? 3.172 -10.68 -1.947 1 96.81 25 ALA B N 1
ATOM 903 C CA . ALA B 1 25 ? 2.852 -11.055 -0.571 1 96.81 25 ALA B CA 1
ATOM 904 C C . ALA B 1 25 ? 1.746 -12.102 -0.528 1 96.81 25 ALA B C 1
ATOM 906 O O . ALA B 1 25 ? 1.789 -13.023 0.289 1 96.81 25 ALA B O 1
ATOM 907 N N . VAL B 1 26 ? 0.787 -11.945 -1.371 1 96.19 26 VAL B N 1
ATOM 908 C CA . VAL B 1 26 ? -0.286 -12.93 -1.459 1 96.19 26 VAL B CA 1
ATOM 909 C C . VAL B 1 26 ? 0.292 -14.289 -1.854 1 96.19 26 VAL B C 1
ATOM 911 O O . VAL B 1 26 ? -0.056 -15.312 -1.262 1 96.19 26 VAL B O 1
ATOM 914 N N . ARG B 1 27 ? 1.138 -14.281 -2.814 1 97.12 27 ARG B N 1
ATOM 915 C CA . ARG B 1 27 ? 1.78 -15.516 -3.258 1 97.12 27 ARG B CA 1
ATOM 916 C C . ARG B 1 27 ? 2.537 -16.188 -2.113 1 97.12 27 ARG B C 1
ATOM 918 O O . ARG B 1 27 ? 2.377 -17.375 -1.872 1 97.12 27 ARG B O 1
ATOM 925 N N . ILE B 1 28 ? 3.322 -15.422 -1.418 1 97 28 ILE B N 1
ATOM 926 C CA . ILE B 1 28 ? 4.168 -15.922 -0.341 1 97 28 ILE B CA 1
ATOM 927 C C . ILE B 1 28 ? 3.297 -16.438 0.804 1 97 28 ILE B C 1
ATOM 929 O O . ILE B 1 28 ? 3.623 -17.438 1.437 1 97 28 ILE B O 1
ATOM 933 N N . ARG B 1 29 ? 2.223 -15.773 1.087 1 95.62 29 ARG B N 1
ATOM 934 C CA . ARG B 1 29 ? 1.29 -16.203 2.123 1 95.62 29 ARG B CA 1
ATOM 935 C C . ARG B 1 29 ? 0.802 -17.625 1.862 1 95.62 29 ARG B C 1
ATOM 937 O O . ARG B 1 29 ? 0.554 -18.391 2.801 1 95.62 29 ARG B O 1
ATOM 944 N N . HIS B 1 30 ? 0.699 -17.969 0.633 1 95.25 30 HIS B N 1
ATOM 945 C CA . HIS B 1 30 ? 0.206 -19.297 0.256 1 95.25 30 HIS B CA 1
ATOM 946 C C . HIS B 1 30 ? 1.357 -20.266 0.01 1 95.25 30 HIS B C 1
ATOM 948 O O . HIS B 1 30 ? 1.149 -21.359 -0.512 1 95.25 30 HIS B O 1
ATOM 954 N N . LYS B 1 31 ? 2.592 -19.828 0.271 1 96.25 31 LYS B N 1
ATOM 955 C CA . LYS B 1 31 ? 3.805 -20.641 0.264 1 96.25 31 LYS B CA 1
ATOM 956 C C . LYS B 1 31 ? 4.117 -21.156 -1.14 1 96.25 31 LYS B C 1
ATOM 958 O O . LYS B 1 31 ? 4.504 -22.312 -1.315 1 96.25 31 LYS B O 1
ATOM 963 N N . LEU B 1 32 ? 3.916 -20.344 -2.086 1 97.38 32 LEU B N 1
ATOM 964 C CA . LEU B 1 32 ? 4.207 -20.688 -3.473 1 97.38 32 LEU B CA 1
ATOM 965 C C . LEU B 1 32 ? 5.371 -19.859 -4.008 1 97.38 32 LEU B C 1
ATOM 967 O O . LEU B 1 32 ? 5.52 -18.688 -3.645 1 97.38 32 LEU B O 1
ATOM 971 N N . SER B 1 33 ? 6.133 -20.516 -4.824 1 97.62 33 SER B N 1
ATOM 972 C CA . SER B 1 33 ? 7.242 -19.812 -5.457 1 97.62 33 SER B CA 1
ATOM 973 C C . SER B 1 33 ? 6.836 -19.25 -6.816 1 97.62 33 SER B C 1
ATOM 975 O O . SER B 1 33 ? 5.785 -19.609 -7.355 1 97.62 33 SER B O 1
ATOM 977 N N . LEU B 1 34 ? 7.621 -18.297 -7.301 1 97.75 34 LEU B N 1
ATOM 978 C CA . LEU B 1 34 ? 7.398 -17.766 -8.641 1 97.75 34 LEU B CA 1
ATOM 979 C C . LEU B 1 34 ? 7.402 -18.875 -9.68 1 97.75 34 LEU B C 1
ATOM 981 O O . LEU B 1 34 ? 6.574 -18.891 -10.594 1 97.75 34 LEU B O 1
ATOM 985 N N . ALA B 1 35 ? 8.352 -19.797 -9.484 1 98.12 35 ALA B N 1
ATOM 986 C CA . ALA B 1 35 ? 8.492 -20.906 -10.414 1 98.12 35 ALA B CA 1
ATOM 987 C C . ALA B 1 35 ? 7.238 -21.766 -10.43 1 98.12 35 ALA B C 1
ATOM 989 O O . ALA B 1 35 ? 6.73 -22.125 -11.5 1 98.12 35 ALA B O 1
ATOM 990 N N . GLU B 1 36 ? 6.723 -22.062 -9.328 1 98 36 GLU B N 1
ATOM 991 C CA . GLU B 1 36 ? 5.535 -22.906 -9.203 1 98 36 GLU B CA 1
ATOM 992 C C . GLU B 1 36 ? 4.312 -22.219 -9.812 1 98 36 GLU B C 1
ATOM 994 O O . GLU B 1 36 ? 3.588 -22.828 -10.609 1 98 36 GLU B O 1
ATOM 999 N N . VAL B 1 37 ? 4.117 -21.016 -9.5 1 97.81 37 VAL B N 1
ATOM 1000 C CA . VAL B 1 37 ? 2.932 -20.281 -9.953 1 97.81 37 VAL B CA 1
ATOM 1001 C C . VAL B 1 37 ? 2.998 -20.062 -11.461 1 97.81 37 VAL B C 1
ATOM 1003 O O . VAL B 1 37 ? 2.004 -20.25 -12.164 1 97.81 37 VAL B O 1
ATOM 1006 N N . SER B 1 38 ? 4.168 -19.609 -11.898 1 97.94 38 SER B N 1
ATOM 1007 C CA . SER B 1 38 ? 4.309 -19.359 -13.336 1 97.94 38 SER B CA 1
ATOM 1008 C C . SER B 1 38 ? 4.039 -20.625 -14.141 1 97.94 38 SER B C 1
ATOM 1010 O O . SER B 1 38 ? 3.406 -20.562 -15.195 1 97.94 38 SER B O 1
ATOM 1012 N N . LYS B 1 39 ? 4.492 -21.734 -13.68 1 97.75 39 LYS B N 1
ATOM 1013 C CA . LYS B 1 39 ? 4.258 -23.016 -14.336 1 97.75 39 LYS B CA 1
ATOM 1014 C C . LYS B 1 39 ? 2.77 -23.359 -14.367 1 97.75 39 LYS B C 1
ATOM 1016 O O . LYS B 1 39 ? 2.24 -23.75 -15.414 1 97.75 39 LYS B O 1
ATOM 1021 N N . MET B 1 40 ? 2.152 -23.156 -13.297 1 97 40 MET B N 1
ATOM 1022 C CA . MET B 1 40 ? 0.729 -23.469 -13.188 1 97 40 MET B CA 1
ATOM 1023 C C . MET B 1 40 ? -0.097 -22.531 -14.07 1 97 40 MET B C 1
ATOM 1025 O O . MET B 1 40 ? -1.128 -22.938 -14.609 1 97 40 MET B O 1
ATOM 1029 N N . LEU B 1 41 ? 0.292 -21.328 -14.164 1 96.75 41 LEU B N 1
ATOM 1030 C CA . LEU B 1 41 ? -0.406 -20.328 -14.977 1 96.75 41 LEU B CA 1
ATOM 1031 C C . LEU B 1 41 ? -0.095 -20.516 -16.453 1 96.75 41 LEU B C 1
ATOM 1033 O O . LEU B 1 41 ? -0.824 -20.031 -17.312 1 96.75 41 LEU B O 1
ATOM 1037 N N . GLY B 1 42 ? 1.067 -21.062 -16.719 1 96.81 42 GLY B N 1
ATOM 1038 C CA . GLY B 1 42 ? 1.502 -21.234 -18.109 1 96.81 42 GLY B CA 1
ATOM 1039 C C . GLY B 1 42 ? 2.176 -20 -18.672 1 96.81 42 GLY B C 1
ATOM 1040 O O . GLY B 1 42 ? 2.023 -19.703 -19.859 1 96.81 42 GLY B O 1
ATOM 1041 N N . ILE B 1 43 ? 2.775 -19.234 -17.859 1 97 43 ILE B N 1
ATOM 1042 C CA . ILE B 1 43 ? 3.482 -18.031 -18.297 1 97 43 ILE B CA 1
ATOM 1043 C C . ILE B 1 43 ? 4.922 -18.078 -17.781 1 97 43 ILE B C 1
ATOM 1045 O O . ILE B 1 43 ? 5.285 -18.938 -16.984 1 97 43 ILE B O 1
ATOM 1049 N N . SER B 1 44 ? 5.727 -17.141 -18.281 1 98 44 SER B N 1
ATOM 1050 C CA . SER B 1 44 ? 7.121 -17.078 -17.844 1 98 44 SER B CA 1
ATOM 1051 C C . SER B 1 44 ? 7.246 -16.469 -16.453 1 98 44 SER B C 1
ATOM 1053 O O . SER B 1 44 ? 6.387 -15.695 -16.031 1 98 44 SER B O 1
ATOM 1055 N N . ILE B 1 45 ? 8.352 -16.828 -15.797 1 97.75 45 ILE B N 1
ATOM 1056 C CA . ILE B 1 45 ? 8.648 -16.266 -14.484 1 97.75 45 ILE B CA 1
ATOM 1057 C C . ILE B 1 45 ? 8.742 -14.75 -14.586 1 97.75 45 ILE B C 1
ATOM 1059 O O . ILE B 1 45 ? 8.242 -14.031 -13.711 1 97.75 45 ILE B O 1
ATOM 1063 N N . ASN B 1 46 ? 9.312 -14.242 -15.625 1 97.69 46 ASN B N 1
ATOM 1064 C CA . ASN B 1 46 ? 9.445 -12.805 -15.828 1 97.69 46 ASN B CA 1
ATOM 1065 C C . ASN B 1 46 ? 8.086 -12.125 -15.984 1 97.69 46 ASN B C 1
ATOM 1067 O O . ASN B 1 46 ? 7.871 -11.031 -15.469 1 97.69 46 ASN B O 1
ATOM 1071 N N . SER B 1 47 ? 7.18 -12.742 -16.703 1 97 47 SER B N 1
ATOM 1072 C CA . SER B 1 47 ? 5.828 -12.211 -16.875 1 97 47 SER B CA 1
ATOM 1073 C C . SER B 1 47 ? 5.105 -12.117 -15.539 1 97 47 SER B C 1
ATOM 1075 O O . SER B 1 47 ? 4.438 -11.117 -15.258 1 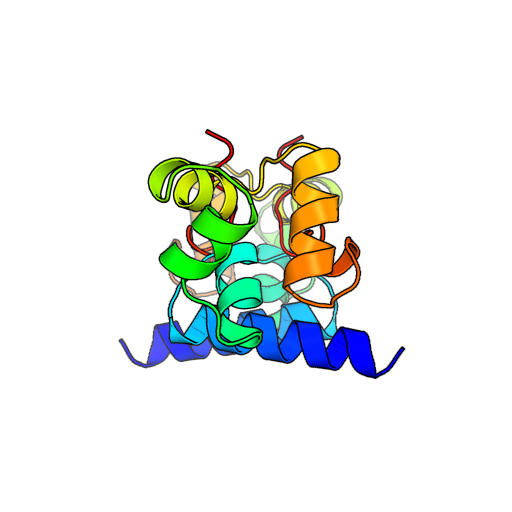97 47 SER B O 1
ATOM 1077 N N . LEU B 1 48 ? 5.301 -13.188 -14.766 1 97.38 48 LEU B N 1
ATOM 1078 C CA . LEU B 1 48 ? 4.672 -13.18 -13.445 1 97.38 48 LEU B CA 1
ATOM 1079 C C . LEU B 1 48 ? 5.273 -12.094 -12.562 1 97.38 48 LEU B C 1
ATOM 1081 O O . LEU B 1 48 ? 4.551 -11.406 -11.836 1 97.38 48 LEU B O 1
ATOM 1085 N N . LYS B 1 49 ? 6.539 -11.953 -12.633 1 96.69 49 LYS B N 1
ATOM 1086 C CA . LYS B 1 49 ? 7.211 -10.898 -11.875 1 96.69 49 LYS B CA 1
ATOM 1087 C C . LYS B 1 49 ? 6.645 -9.523 -12.219 1 96.69 49 LYS B C 1
ATOM 1089 O O . LYS B 1 49 ? 6.395 -8.703 -11.336 1 96.69 49 LYS B O 1
ATOM 1094 N N . GLN B 1 50 ? 6.449 -9.305 -13.438 1 96 50 GLN B N 1
ATOM 1095 C CA . GLN B 1 50 ? 5.906 -8.039 -13.906 1 96 50 GLN B CA 1
ATOM 1096 C C . GLN B 1 50 ? 4.48 -7.824 -13.406 1 96 50 GLN B C 1
ATOM 1098 O O . GLN B 1 50 ? 4.125 -6.723 -12.984 1 96 50 GLN B O 1
ATOM 1103 N N . ILE B 1 51 ? 3.754 -8.859 -13.461 1 95.25 51 ILE B N 1
ATOM 1104 C CA . ILE B 1 51 ? 2.377 -8.805 -12.984 1 95.25 51 ILE B CA 1
ATOM 1105 C C . ILE B 1 51 ? 2.365 -8.43 -11.5 1 95.25 51 ILE B C 1
ATOM 1107 O O . ILE B 1 51 ? 1.591 -7.566 -11.078 1 95.25 51 ILE B O 1
ATOM 1111 N N . GLU B 1 52 ? 3.24 -9.047 -10.766 1 95.12 52 GLU B N 1
ATOM 1112 C CA . GLU B 1 52 ? 3.273 -8.789 -9.328 1 95.12 52 GLU B CA 1
ATOM 1113 C C . GLU B 1 52 ? 3.736 -7.363 -9.031 1 95.12 52 GLU B C 1
ATOM 1115 O O . GLU B 1 52 ? 3.287 -6.742 -8.07 1 95.12 52 GLU B O 1
ATOM 1120 N N . LYS B 1 53 ? 4.535 -6.836 -9.922 1 92.56 53 LYS B N 1
ATOM 1121 C CA . LYS B 1 53 ? 5.09 -5.496 -9.734 1 92.56 53 LYS B CA 1
ATOM 1122 C C . LYS B 1 53 ? 4.09 -4.426 -10.156 1 92.56 53 LYS B C 1
ATOM 1124 O O . LYS B 1 53 ? 3.986 -3.379 -9.508 1 92.56 53 LYS B O 1
ATOM 1129 N N . THR B 1 54 ? 3.316 -4.707 -11.211 1 90.75 54 THR B N 1
ATOM 1130 C CA . THR B 1 54 ? 2.453 -3.684 -11.789 1 90.75 54 THR B CA 1
ATOM 1131 C C . THR B 1 54 ? 1.012 -3.861 -11.32 1 90.75 54 THR B C 1
ATOM 1133 O O . THR B 1 54 ? 0.191 -2.953 -11.461 1 90.75 54 THR B O 1
ATOM 1136 N N . GLU B 1 55 ? 0.79 -5.027 -10.867 1 88.81 55 GLU B N 1
ATOM 1137 C CA . GLU B 1 55 ? -0.567 -5.398 -10.484 1 88.81 55 GLU B CA 1
ATOM 1138 C C . GLU B 1 55 ? -1.535 -5.25 -11.656 1 88.81 55 GLU B C 1
ATOM 1140 O O . GLU B 1 55 ? -2.695 -4.879 -11.461 1 88.81 55 GLU B O 1
ATOM 1145 N N . ARG B 1 56 ? -0.964 -5.418 -12.758 1 88.94 56 ARG B N 1
ATOM 1146 C CA . ARG B 1 56 ? -1.774 -5.414 -13.969 1 88.94 56 ARG B CA 1
ATOM 1147 C C . ARG B 1 56 ? -1.909 -6.82 -14.539 1 88.94 56 ARG B C 1
ATOM 1149 O O . ARG B 1 56 ? -0.908 -7.473 -14.852 1 88.94 56 ARG B O 1
ATOM 1156 N N . PHE B 1 57 ? -3.076 -7.305 -14.617 1 92.19 57 PHE B N 1
ATOM 1157 C CA . PHE B 1 57 ? -3.307 -8.633 -15.172 1 92.19 57 PHE B CA 1
ATOM 1158 C C . PHE B 1 57 ? -4.738 -8.766 -15.672 1 92.19 57 PHE B C 1
ATOM 1160 O O . PHE B 1 57 ? -5.621 -8.008 -15.266 1 92.19 57 PHE B O 1
ATOM 1167 N N . SER B 1 58 ? -4.922 -9.555 -16.625 1 93.38 58 SER B N 1
ATOM 1168 C CA . SER B 1 58 ? -6.238 -9.781 -17.219 1 93.38 58 SER B CA 1
ATOM 1169 C C . SER B 1 58 ? -7.148 -10.539 -16.25 1 93.38 58 SER B C 1
ATOM 1171 O O . SER B 1 58 ? -6.676 -11.148 -15.289 1 93.38 58 SER B O 1
ATOM 1173 N N . SER B 1 59 ? -8.438 -10.422 -16.531 1 94.44 59 SER B N 1
ATOM 1174 C CA . SER B 1 59 ? -9.414 -11.133 -15.711 1 94.44 59 SER B CA 1
ATOM 1175 C C . SER B 1 59 ? -9.148 -12.633 -15.703 1 94.44 59 SER B C 1
ATOM 1177 O O . SER B 1 59 ? -9.352 -13.297 -14.68 1 94.44 59 SER B O 1
ATOM 1179 N N . ASN B 1 60 ? -8.695 -13.094 -16.812 1 94.62 60 ASN B N 1
ATOM 1180 C CA . ASN B 1 60 ? -8.391 -14.516 -16.922 1 94.62 60 ASN B CA 1
ATOM 1181 C C . ASN B 1 60 ? -7.238 -14.906 -16 1 94.62 60 ASN B C 1
ATOM 1183 O O . ASN B 1 60 ? -7.348 -15.875 -15.242 1 94.62 60 ASN B O 1
ATOM 1187 N N . ILE B 1 61 ? -6.184 -14.156 -16.047 1 95.44 61 ILE B N 1
ATOM 1188 C CA . ILE B 1 61 ? -5.027 -14.43 -15.203 1 95.44 61 ILE B CA 1
ATOM 1189 C C . ILE B 1 61 ? -5.422 -14.305 -13.734 1 95.44 61 ILE B C 1
ATOM 1191 O O . ILE B 1 61 ? -5.012 -15.117 -12.898 1 95.44 61 ILE B O 1
ATOM 1195 N N . LYS B 1 62 ? -6.223 -13.289 -13.477 1 95.19 62 LYS B N 1
ATOM 1196 C CA . LYS B 1 62 ? -6.703 -13.078 -12.117 1 95.19 62 LYS B CA 1
ATOM 1197 C C . LYS B 1 62 ? -7.453 -14.297 -11.602 1 95.19 62 LYS B C 1
ATOM 1199 O O . LYS B 1 62 ? -7.203 -14.766 -10.484 1 95.19 62 LYS B O 1
ATOM 1204 N N . SER B 1 63 ? -8.344 -14.797 -12.422 1 96.06 63 SER B N 1
ATOM 1205 C CA . SER B 1 63 ? -9.148 -15.953 -12.047 1 96.06 63 SER B CA 1
ATOM 1206 C C . SER B 1 63 ? -8.273 -17.188 -11.828 1 96.06 63 SER B C 1
ATOM 1208 O O . SER B 1 63 ? -8.461 -17.922 -10.859 1 96.06 63 SER B O 1
ATOM 1210 N N . LYS B 1 64 ? -7.367 -17.359 -12.672 1 96.81 64 LYS B N 1
ATOM 1211 C CA . LYS B 1 64 ? -6.465 -18.5 -12.562 1 96.81 64 LYS B CA 1
ATOM 1212 C C . LYS B 1 64 ? -5.598 -18.391 -11.312 1 96.81 64 LYS B C 1
ATOM 1214 O O . LYS B 1 64 ? -5.395 -19.391 -10.602 1 96.81 64 LYS B O 1
ATOM 1219 N N . MET B 1 65 ? -5.113 -17.234 -11.055 1 96.81 65 MET B N 1
ATOM 1220 C CA . MET B 1 65 ? -4.301 -17.016 -9.859 1 96.81 65 MET B CA 1
ATOM 1221 C C . MET B 1 65 ? -5.098 -17.297 -8.594 1 96.81 65 MET B C 1
ATOM 1223 O O . MET B 1 65 ? -4.59 -17.922 -7.66 1 96.81 65 MET B O 1
ATOM 1227 N N . ALA B 1 66 ? -6.293 -16.797 -8.609 1 96.31 66 ALA B N 1
ATOM 1228 C CA . ALA B 1 66 ? -7.168 -17.016 -7.465 1 96.31 66 ALA B CA 1
ATOM 1229 C C . ALA B 1 66 ? -7.375 -18.516 -7.207 1 96.31 66 ALA B C 1
ATOM 1231 O O . ALA B 1 66 ? -7.359 -18.953 -6.059 1 96.31 66 ALA B O 1
ATOM 1232 N N . GLU B 1 67 ? -7.531 -19.234 -8.25 1 96.19 67 GLU B N 1
ATOM 1233 C CA . GLU B 1 67 ? -7.707 -20.672 -8.156 1 96.19 67 GLU B CA 1
ATOM 1234 C C . GLU B 1 67 ? -6.445 -21.359 -7.621 1 96.19 67 GLU B C 1
ATOM 1236 O O . GLU B 1 67 ? -6.52 -22.219 -6.75 1 96.19 67 GLU B O 1
ATOM 1241 N N . ILE B 1 68 ? -5.344 -20.922 -8.062 1 96.5 68 ILE B N 1
ATOM 1242 C CA . ILE B 1 68 ? -4.062 -21.5 -7.672 1 96.5 68 ILE B CA 1
ATOM 1243 C C . ILE B 1 68 ? -3.816 -21.234 -6.188 1 96.5 68 ILE B C 1
ATOM 1245 O O . ILE B 1 68 ? -3.375 -22.125 -5.461 1 96.5 68 ILE B O 1
ATOM 1249 N N . TYR B 1 69 ? -4.145 -20.047 -5.734 1 95.69 69 TYR B N 1
ATOM 1250 C CA . TYR B 1 69 ? -3.873 -19.656 -4.355 1 95.69 69 TYR B CA 1
ATOM 1251 C C . TYR B 1 69 ? -4.992 -20.109 -3.426 1 95.69 69 TYR B C 1
ATOM 1253 O O . TYR B 1 69 ? -4.84 -20.078 -2.203 1 95.69 69 TYR B O 1
ATOM 1261 N N . GLY B 1 70 ? -6.094 -20.438 -4 1 92.94 70 GLY B N 1
ATOM 1262 C CA . GLY B 1 70 ? -7.23 -20.828 -3.182 1 92.94 70 GLY B CA 1
ATOM 1263 C C . GLY B 1 70 ? -7.852 -19.656 -2.432 1 92.94 70 GLY B C 1
ATOM 1264 O O . GLY B 1 70 ? -8.234 -19.797 -1.269 1 92.94 70 GLY B O 1
ATOM 1265 N N . CYS B 1 71 ? -7.82 -18.594 -3 1 91.94 71 CYS B N 1
ATOM 1266 C CA . CYS B 1 71 ? -8.352 -17.391 -2.367 1 91.94 71 CYS B CA 1
ATOM 1267 C C . CYS B 1 71 ? -9.359 -16.688 -3.275 1 91.94 71 CYS B C 1
ATOM 1269 O O . CYS B 1 71 ? -9.43 -16.984 -4.469 1 91.94 71 CYS B O 1
ATOM 1271 N N . PRO B 1 72 ? -10.156 -15.906 -2.682 1 92.06 72 PRO B N 1
ATOM 1272 C CA . PRO B 1 72 ? -11.047 -15.109 -3.525 1 92.06 72 PRO B CA 1
ATOM 1273 C C . PRO B 1 72 ? -10.289 -14.109 -4.402 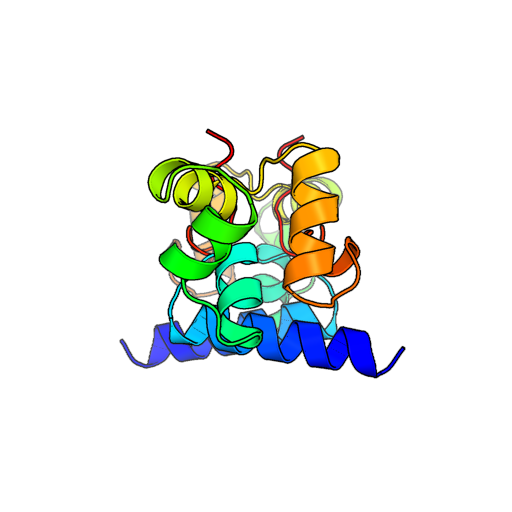1 92.06 72 PRO B C 1
ATOM 1275 O O . PRO B 1 72 ? -9.281 -13.547 -3.973 1 92.06 72 PRO B O 1
ATOM 1278 N N . PRO B 1 73 ? -10.758 -13.922 -5.633 1 92.62 73 PRO B N 1
ATOM 1279 C CA . PRO B 1 73 ? -10.094 -12.984 -6.543 1 92.62 73 PRO B CA 1
ATOM 1280 C C . PRO B 1 73 ? -9.938 -11.586 -5.945 1 92.62 73 PRO B C 1
ATOM 1282 O O . PRO B 1 73 ? -9.008 -10.859 -6.301 1 92.62 73 PRO B O 1
ATOM 1285 N N . GLU B 1 74 ? -10.789 -11.258 -5.078 1 90.31 74 GLU B N 1
ATOM 1286 C CA . GLU B 1 74 ? -10.766 -9.938 -4.453 1 90.31 74 GLU B CA 1
ATOM 1287 C C . GLU B 1 74 ? -9.484 -9.734 -3.65 1 90.31 74 GLU B C 1
ATOM 1289 O O . GLU B 1 74 ? -9.008 -8.602 -3.504 1 90.31 74 GLU B O 1
ATOM 1294 N N . LEU B 1 75 ? -8.891 -10.805 -3.195 1 92.62 75 LEU B N 1
ATOM 1295 C CA . LEU B 1 75 ? -7.68 -10.734 -2.383 1 92.62 75 LEU B CA 1
ATOM 1296 C C . LEU B 1 75 ? -6.469 -10.367 -3.236 1 92.62 75 LEU B C 1
ATOM 1298 O O . LEU B 1 75 ? -5.461 -9.883 -2.719 1 92.62 75 LEU B O 1
ATOM 1302 N N . LEU B 1 76 ? -6.613 -10.594 -4.516 1 93.88 76 LEU B N 1
ATOM 1303 C CA . LEU B 1 76 ? -5.496 -10.352 -5.422 1 93.88 76 LEU B CA 1
ATOM 1304 C C . LEU B 1 76 ? -5.402 -8.875 -5.789 1 93.88 76 LEU B C 1
ATOM 1306 O O . LEU B 1 76 ? -4.406 -8.438 -6.375 1 93.88 76 LEU B O 1
ATOM 1310 N N . ILE B 1 77 ? -6.477 -8.266 -5.453 1 90.56 77 ILE B N 1
ATOM 1311 C CA . ILE B 1 77 ? -6.52 -6.844 -5.766 1 90.56 77 ILE B CA 1
ATOM 1312 C C . ILE B 1 77 ? -6.133 -6.031 -4.531 1 90.56 77 ILE B C 1
ATOM 1314 O O . ILE B 1 77 ? -6.758 -6.16 -3.477 1 90.56 77 ILE B O 1
ATOM 1318 N N . CYS B 1 78 ? -5.086 -5.238 -4.727 1 90.56 78 CYS B N 1
ATOM 1319 C CA . CYS B 1 78 ? -4.715 -4.352 -3.631 1 90.56 78 CYS B CA 1
ATOM 1320 C C . CYS B 1 78 ? -5.836 -3.365 -3.322 1 90.56 78 CYS B C 1
ATOM 1322 O O . CYS B 1 78 ? -6.391 -2.746 -4.23 1 90.56 78 CYS B O 1
ATOM 1324 N N . PRO B 1 79 ? -6.164 -3.256 -2.059 1 88.56 79 PRO B N 1
ATOM 1325 C CA . PRO B 1 79 ? -7.242 -2.334 -1.69 1 88.56 79 PRO B CA 1
ATOM 1326 C C . PRO B 1 79 ? -6.969 -0.898 -2.133 1 88.56 79 PRO B C 1
ATOM 1328 O O . PRO B 1 79 ? -5.82 -0.455 -2.125 1 88.56 79 PRO B O 1
ATOM 1331 N N . SER B 1 80 ? -8.023 -0.192 -2.449 1 85.06 80 SER B N 1
ATOM 1332 C CA . SER B 1 80 ? -7.938 1.15 -3.016 1 85.06 80 SER B CA 1
ATOM 1333 C C . SER B 1 80 ? -7.312 2.127 -2.023 1 85.06 80 SER B C 1
ATOM 1335 O O . SER B 1 80 ? -6.684 3.107 -2.426 1 85.06 80 SER B O 1
ATOM 1337 N N . TRP B 1 81 ? -7.562 1.907 -0.781 1 84.69 81 TRP B N 1
ATOM 1338 C CA . TRP B 1 81 ? -7.047 2.84 0.215 1 84.69 81 TRP B CA 1
ATOM 1339 C C . TRP B 1 81 ? -5.531 2.734 0.326 1 84.69 81 TRP B C 1
ATOM 1341 O O . TRP B 1 81 ? -4.875 3.641 0.844 1 84.69 81 TRP B O 1
ATOM 1351 N N . MET B 1 82 ? -5.012 1.591 -0.11 1 86.56 82 MET B N 1
ATOM 1352 C CA . MET B 1 82 ? -3.564 1.393 -0.053 1 86.56 82 MET B CA 1
ATOM 1353 C C . MET B 1 82 ? -2.883 1.993 -1.278 1 86.56 82 MET B C 1
ATOM 1355 O O . MET B 1 82 ? -1.702 2.342 -1.229 1 86.56 82 MET B O 1
ATOM 1359 N N . THR B 1 83 ? -3.668 2.104 -2.287 1 80.69 83 THR B N 1
ATOM 1360 C CA . THR B 1 83 ? -3.113 2.6 -3.541 1 80.69 83 THR B CA 1
ATOM 1361 C C . THR B 1 83 ? -3.574 4.031 -3.807 1 80.69 83 THR B C 1
ATOM 1363 O O . THR B 1 83 ? -4.711 4.391 -3.49 1 80.69 83 THR B O 1
ATOM 1366 N N . ALA B 1 84 ? -2.604 4.852 -4.191 1 79.56 84 ALA B N 1
ATOM 1367 C CA . ALA B 1 84 ? -2.967 6.219 -4.555 1 79.56 84 ALA B CA 1
ATOM 1368 C C . ALA B 1 84 ? -3.717 6.254 -5.883 1 79.56 84 ALA B C 1
ATOM 1370 O O . ALA B 1 84 ? -3.393 5.504 -6.809 1 79.56 84 ALA B O 1
ATOM 1371 N N . GLU B 1 85 ? -4.84 6.875 -5.867 1 71.12 85 GLU B N 1
ATOM 1372 C CA . GLU B 1 85 ? -5.633 7.02 -7.086 1 71.12 85 GLU B CA 1
ATOM 1373 C C . GLU B 1 85 ? -4.992 8.016 -8.047 1 71.12 85 GLU B C 1
ATOM 1375 O O . GLU B 1 85 ? -4.688 9.148 -7.664 1 71.12 85 GLU B O 1
ATOM 1380 N N . HIS B 1 86 ? -4.07 7.484 -8.844 1 59.66 86 HIS B N 1
ATOM 1381 C CA . HIS B 1 86 ? -3.566 8.406 -9.852 1 59.66 86 HIS B CA 1
ATOM 1382 C C . HIS B 1 86 ? -4.621 8.695 -10.914 1 59.66 86 HIS B C 1
ATOM 1384 O O . HIS B 1 86 ? -4.977 7.809 -11.695 1 59.66 86 HIS B O 1
ATOM 1390 N N . LYS B 1 87 ? -5.727 9.156 -10.422 1 45.59 87 LYS B N 1
ATOM 1391 C CA . LYS B 1 87 ? -6.633 9.523 -11.508 1 45.59 87 LYS B CA 1
ATOM 1392 C C . LYS B 1 87 ? -6.027 10.609 -12.383 1 45.59 87 LYS B C 1
ATOM 1394 O O . LYS B 1 87 ? -5.391 11.539 -11.883 1 45.59 87 LYS B O 1
#

Nearest PDB structures (foldseek):
  1r69-assembly1_A  TM=8.119E-01  e=2.195E-02  Phage 434
  1rpe-assembly1_R  TM=7.876E-01  e=2.625E-02  Phage 434
  2or1-assembly1_R  TM=8.026E-01  e=3.983E-02  Phage 434
  2cro-assembly1_A  TM=7.922E-01  e=4.487E-02  Phage 434
  1pra-assembly1_A  TM=7.893E-01  e=4.227E-02  Phage 434

InterPro domains:
  IPR001387 Cro/C1-type, helix-turn-helix domain [PF01381] (23-76)
  IPR001387 Cro/C1-type, helix-turn-helix domain [PS50943] (23-76)
  IPR001387 Cro/C1-type, helix-turn-helix domain [SM00530] (22-76)
  IPR001387 Cro/C1-type, helix-turn-helix domain [cd00093] (21-76)
  IPR010982 Lambda repressor-like, DNA-binding domain superfamily [G3DSA:1.10.260.40] (4-82)
  IPR010982 Lambda repressor-like, DNA-binding domain superfamily [SSF47413] (17-79)

Foldseek 3Di:
DVVLVVVVVQLVVQCVVPVFASQVSLCVVLPHDLVRLCVQLVHDSVVVNVCRVVVDDDPVSLVSSCVVSVHDSVSSDDDPVVDDPPD/DVVLVVVVVQLVVQCVVPVFASQVSLCVVLPHDLVRLCVQLVHDSVVVVVCRVVVDDDPVSLVSSCVVSVHDSVSSDDDPVVDDPPD

Solvent-accessible surface area (backbone atoms only — not comparable to full-atom values): 9688 Å² total; per-residue (Å²): 118,74,60,56,57,51,48,49,48,52,33,49,53,43,20,68,74,67,59,37,24,63,43,45,20,51,39,49,75,62,72,48,50,63,67,58,49,16,59,75,71,70,50,51,55,67,56,48,51,48,28,34,44,32,68,56,72,52,71,66,56,44,52,51,48,17,59,74,64,68,46,62,57,70,74,66,48,73,55,65,39,69,38,58,51,78,119,120,75,58,58,58,52,49,50,48,52,32,49,53,43,20,69,73,67,59,36,24,64,45,47,20,52,38,48,75,63,73,50,51,63,67,57,49,16,59,73,71,70,50,52,54,67,58,48,50,48,28,33,45,32,69,56,73,52,72,65,55,44,51,51,49,18,60,74,64,69,47,63,57,69,74,66,47,75,56,66,39,69,38,58,51,76,118